Protein AF-A0A933YS02-F1 (afdb_monomer)

Structure (mmCIF, N/CA/C/O backbone):
data_AF-A0A933YS02-F1
#
_entry.id   AF-A0A933YS02-F1
#
loop_
_atom_site.group_PDB
_atom_site.id
_atom_site.type_symbol
_atom_site.label_atom_id
_atom_site.label_alt_id
_atom_site.label_comp_id
_atom_site.label_asym_id
_atom_site.label_entity_id
_atom_site.label_seq_id
_atom_site.pdbx_PDB_ins_code
_atom_site.Cartn_x
_atom_site.Cartn_y
_atom_site.Cartn_z
_atom_site.occupancy
_atom_site.B_iso_or_equiv
_atom_site.auth_seq_id
_atom_site.auth_comp_id
_atom_site.auth_asym_id
_atom_site.auth_atom_id
_atom_site.pdbx_PDB_model_num
ATOM 1 N N . MET A 1 1 ? 18.756 -2.768 -8.004 1.00 68.19 1 MET A N 1
ATOM 2 C CA . MET A 1 1 ? 18.585 -1.350 -7.616 1.00 68.19 1 MET A CA 1
ATOM 3 C C . MET A 1 1 ? 17.406 -0.840 -8.414 1.00 68.19 1 MET A C 1
ATOM 5 O O . MET A 1 1 ? 17.450 -0.929 -9.638 1.00 68.19 1 MET A O 1
ATOM 9 N N . LEU A 1 2 ? 16.337 -0.426 -7.739 1.00 87.50 2 LEU A N 1
ATOM 10 C CA . LEU A 1 2 ? 15.123 0.033 -8.408 1.00 87.50 2 LEU A CA 1
ATOM 11 C C . LEU A 1 2 ? 15.401 1.342 -9.157 1.00 87.50 2 LEU A C 1
ATOM 13 O O . LEU A 1 2 ? 16.124 2.207 -8.671 1.00 87.50 2 LEU A O 1
ATOM 17 N N . SER A 1 3 ? 14.843 1.472 -10.359 1.00 92.06 3 SER A N 1
ATOM 18 C CA . SER A 1 3 ? 14.875 2.726 -11.118 1.00 92.06 3 SER A CA 1
ATOM 19 C C . SER A 1 3 ? 13.662 3.567 -10.730 1.00 92.06 3 SER A C 1
ATOM 21 O O . SER A 1 3 ? 12.626 3.501 -11.386 1.00 92.06 3 SER A O 1
ATOM 23 N N . GLU A 1 4 ? 13.773 4.287 -9.617 1.00 93.44 4 GLU A N 1
ATOM 24 C CA . GLU A 1 4 ? 12.692 5.110 -9.068 1.00 93.44 4 GLU A CA 1
ATOM 25 C C . GLU A 1 4 ? 12.721 6.559 -9.600 1.00 93.44 4 GLU A C 1
ATOM 27 O O . GLU A 1 4 ? 13.796 7.063 -9.942 1.00 93.44 4 GLU A O 1
ATOM 32 N N . PRO A 1 5 ? 11.566 7.250 -9.671 1.00 96.06 5 PRO A N 1
ATOM 33 C CA . PRO A 1 5 ? 10.244 6.803 -9.229 1.00 96.06 5 PRO A CA 1
ATOM 34 C C . PRO A 1 5 ? 9.592 5.820 -10.204 1.00 96.06 5 PRO A C 1
ATOM 36 O O . PRO A 1 5 ? 9.681 5.966 -11.422 1.00 96.06 5 PRO A O 1
ATOM 39 N N . LEU A 1 6 ? 8.881 4.836 -9.658 1.00 97.38 6 LEU A N 1
ATOM 40 C CA . LEU A 1 6 ? 8.028 3.957 -10.452 1.00 97.38 6 LEU A CA 1
ATOM 41 C C . LEU A 1 6 ? 6.717 4.669 -10.796 1.00 97.38 6 LEU A C 1
ATOM 43 O O . LEU A 1 6 ? 6.120 5.326 -9.942 1.00 97.38 6 LEU A O 1
ATOM 47 N N . ARG A 1 7 ? 6.200 4.472 -12.014 1.00 97.75 7 ARG A N 1
ATOM 48 C CA . ARG A 1 7 ? 4.838 4.925 -12.336 1.00 97.75 7 ARG A CA 1
ATOM 49 C C . ARG A 1 7 ? 3.816 4.134 -11.513 1.00 97.75 7 ARG A C 1
ATOM 51 O O . ARG A 1 7 ? 4.077 2.971 -11.185 1.00 97.75 7 ARG A O 1
ATOM 58 N N . PRO A 1 8 ? 2.607 4.664 -11.262 1.00 98.25 8 PRO A N 1
ATOM 59 C CA . PRO A 1 8 ? 1.615 4.011 -10.403 1.00 98.25 8 PRO A CA 1
ATOM 60 C C . PRO A 1 8 ? 1.321 2.545 -10.754 1.00 98.25 8 PRO A C 1
ATOM 62 O O . PRO A 1 8 ? 1.231 1.688 -9.875 1.00 98.25 8 PRO A O 1
ATOM 65 N N . ASN A 1 9 ? 1.233 2.222 -12.048 1.00 97.88 9 ASN A N 1
ATOM 66 C CA . ASN A 1 9 ? 1.005 0.849 -12.512 1.00 97.88 9 ASN A CA 1
ATOM 67 C C . ASN A 1 9 ? 2.208 -0.078 -12.260 1.00 97.88 9 ASN A C 1
ATOM 69 O O . ASN A 1 9 ? 2.022 -1.256 -11.947 1.00 97.88 9 ASN A O 1
ATOM 73 N N . GLU A 1 10 ? 3.432 0.441 -12.384 1.00 98.25 10 GLU A N 1
ATOM 74 C CA . GLU A 1 10 ? 4.676 -0.295 -12.125 1.00 98.25 10 GLU A CA 1
ATOM 75 C C . GLU A 1 10 ? 4.822 -0.561 -10.622 1.00 98.25 10 GLU A C 1
ATOM 77 O O . GLU A 1 10 ? 4.989 -1.713 -10.218 1.00 98.25 10 GLU A O 1
ATOM 82 N N . ALA A 1 11 ? 4.614 0.467 -9.793 1.00 98.38 11 ALA A N 1
ATOM 83 C CA . ALA A 1 11 ? 4.573 0.344 -8.339 1.00 98.38 11 ALA A CA 1
ATOM 84 C C . ALA A 1 11 ? 3.492 -0.650 -7.887 1.00 98.38 11 ALA A C 1
ATOM 86 O O . ALA A 1 11 ? 3.756 -1.536 -7.075 1.00 98.38 11 ALA A O 1
ATOM 87 N N . LYS A 1 12 ? 2.281 -0.586 -8.461 1.00 98.56 12 LYS A N 1
ATOM 88 C CA . LYS A 1 12 ? 1.201 -1.536 -8.149 1.00 98.56 12 LYS A CA 1
ATOM 89 C C . LYS A 1 12 ? 1.591 -2.976 -8.472 1.00 98.56 12 LYS A C 1
ATOM 91 O O . LYS A 1 12 ? 1.268 -3.884 -7.701 1.00 98.56 12 LYS A O 1
ATOM 96 N N . LYS A 1 13 ? 2.253 -3.202 -9.609 1.00 98.31 13 LYS A N 1
ATOM 97 C CA . LYS A 1 13 ? 2.734 -4.530 -10.006 1.00 98.31 13 LYS A CA 1
ATOM 98 C C . LYS A 1 13 ? 3.782 -5.046 -9.019 1.00 98.31 13 LYS A C 1
ATOM 100 O O . LYS A 1 13 ? 3.663 -6.190 -8.583 1.00 98.31 13 LYS A O 1
ATOM 105 N N . LEU A 1 14 ? 4.734 -4.201 -8.623 1.00 98.56 14 LEU A N 1
ATOM 106 C CA . LEU A 1 14 ? 5.772 -4.555 -7.656 1.00 98.56 14 LEU A CA 1
ATOM 107 C C . LEU A 1 14 ? 5.185 -4.868 -6.274 1.00 98.56 14 LEU A C 1
ATOM 109 O O . LEU A 1 14 ? 5.451 -5.937 -5.735 1.00 98.56 14 LEU A O 1
ATOM 113 N N . ILE A 1 15 ? 4.282 -4.025 -5.759 1.00 98.56 15 ILE A N 1
ATOM 114 C CA . ILE A 1 15 ? 3.558 -4.271 -4.499 1.00 98.56 15 ILE A CA 1
ATOM 115 C C . ILE A 1 15 ? 2.895 -5.651 -4.511 1.00 98.56 15 ILE A C 1
ATOM 117 O O . ILE A 1 15 ? 3.002 -6.399 -3.545 1.00 98.56 15 ILE A O 1
ATOM 121 N N . ARG A 1 16 ? 2.210 -6.023 -5.600 1.00 98.38 16 ARG A N 1
ATOM 122 C CA . ARG A 1 16 ? 1.550 -7.338 -5.695 1.00 98.38 16 ARG A CA 1
ATOM 123 C C . ARG A 1 16 ? 2.543 -8.497 -5.722 1.00 98.38 16 ARG A C 1
ATOM 125 O O . ARG A 1 16 ? 2.207 -9.554 -5.197 1.00 98.38 16 ARG A O 1
ATOM 132 N N . SER A 1 17 ? 3.712 -8.304 -6.330 1.00 98.38 17 SER A N 1
ATOM 133 C CA . SER A 1 17 ? 4.798 -9.287 -6.325 1.00 98.38 17 SER A CA 1
ATOM 134 C C . SER A 1 17 ? 5.334 -9.492 -4.907 1.00 98.38 17 SER A C 1
ATOM 136 O O . SER A 1 17 ? 5.354 -10.615 -4.415 1.00 98.38 17 SER A O 1
ATOM 138 N N . ILE A 1 18 ? 5.651 -8.400 -4.207 1.00 98.56 18 ILE A N 1
ATOM 139 C CA . ILE A 1 18 ? 6.165 -8.424 -2.831 1.00 98.56 18 ILE A CA 1
ATOM 140 C C . ILE A 1 18 ? 5.135 -9.021 -1.864 1.00 98.56 18 ILE A C 1
ATOM 142 O O . ILE A 1 18 ? 5.471 -9.876 -1.058 1.00 98.56 18 ILE A O 1
ATOM 146 N N . LEU A 1 19 ? 3.852 -8.666 -1.984 1.00 98.19 19 LEU A N 1
ATOM 147 C CA . LEU A 1 19 ? 2.793 -9.265 -1.160 1.00 98.19 19 LEU A CA 1
ATOM 148 C C . LEU A 1 19 ? 2.626 -10.778 -1.360 1.00 98.19 19 LEU A C 1
ATOM 150 O O . LEU A 1 19 ? 1.988 -11.423 -0.528 1.00 98.19 19 LEU A O 1
ATOM 154 N N . LYS A 1 20 ? 3.076 -11.317 -2.497 1.00 97.81 20 LYS A N 1
ATOM 155 C CA . LYS A 1 20 ? 2.940 -12.735 -2.831 1.00 97.81 20 LYS A CA 1
ATOM 156 C C . LYS A 1 20 ? 4.167 -13.530 -2.394 1.00 97.81 20 LYS A C 1
ATOM 158 O O . LYS A 1 20 ? 3.999 -14.589 -1.801 1.00 97.81 20 LYS A O 1
ATOM 163 N N . ASP A 1 21 ? 5.356 -13.028 -2.712 1.00 97.31 21 ASP A N 1
ATOM 164 C CA . ASP A 1 21 ? 6.604 -13.793 -2.637 1.00 97.31 21 ASP A CA 1
ATOM 165 C C . ASP A 1 21 ? 7.699 -13.099 -1.796 1.00 97.31 21 ASP A C 1
ATOM 167 O O . ASP A 1 21 ? 8.778 -13.659 -1.624 1.00 97.31 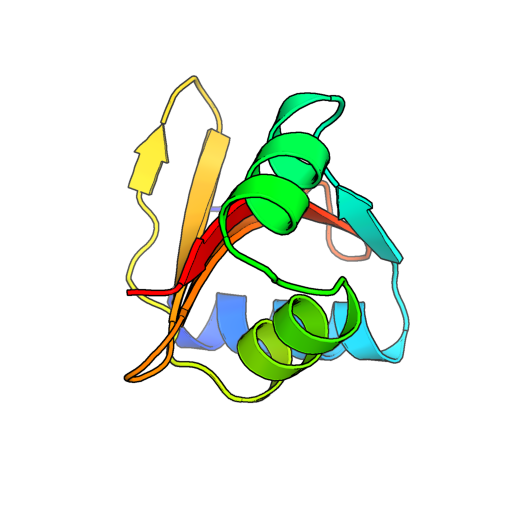21 ASP A O 1
ATOM 171 N N . GLY A 1 22 ? 7.444 -11.889 -1.288 1.00 97.75 22 GLY A N 1
ATOM 172 C CA . GLY A 1 22 ? 8.413 -11.056 -0.574 1.00 97.75 22 GLY A CA 1
ATOM 173 C C . GLY A 1 22 ? 8.000 -10.715 0.858 1.00 97.75 22 GLY A C 1
ATOM 174 O O . GLY A 1 22 ? 7.215 -11.425 1.494 1.00 97.75 22 GLY A O 1
ATOM 175 N N . PHE A 1 23 ? 8.536 -9.605 1.367 1.00 97.62 23 PHE A N 1
ATOM 176 C CA . PHE A 1 23 ? 8.374 -9.175 2.753 1.00 97.62 23 PHE A CA 1
ATOM 177 C C . PHE A 1 23 ? 7.766 -7.774 2.855 1.00 97.62 23 PHE A C 1
ATOM 179 O O . PHE A 1 23 ? 8.091 -6.863 2.095 1.00 97.62 23 PHE A O 1
ATOM 186 N N . VAL A 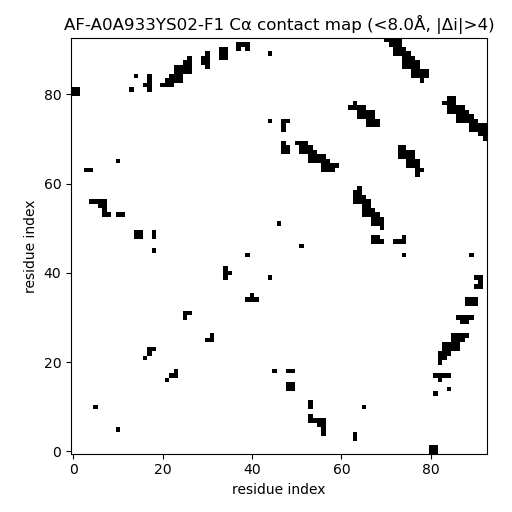1 24 ? 6.865 -7.607 3.825 1.00 98.38 24 VAL A N 1
ATOM 187 C CA . VAL A 1 24 ? 6.312 -6.304 4.204 1.00 98.38 24 VAL A CA 1
ATOM 188 C C . VAL A 1 24 ? 6.797 -5.975 5.605 1.00 98.38 24 VAL A C 1
ATOM 190 O O . VAL A 1 24 ? 6.401 -6.636 6.569 1.00 98.38 24 VAL A O 1
ATOM 193 N N . SER A 1 25 ? 7.633 -4.951 5.715 1.00 98.31 25 SER A N 1
ATOM 194 C CA . SER A 1 25 ? 8.098 -4.413 6.989 1.00 98.31 25 SER A CA 1
ATOM 195 C C . SER A 1 25 ? 7.324 -3.148 7.373 1.00 98.31 25 SER A C 1
ATOM 197 O O . SER A 1 25 ? 6.538 -2.595 6.598 1.00 98.31 25 SER A O 1
ATOM 199 N N . TYR A 1 26 ? 7.490 -2.709 8.619 1.00 98.38 26 TYR A N 1
ATOM 200 C CA . TYR A 1 26 ? 6.776 -1.569 9.195 1.00 98.38 26 TYR A CA 1
ATOM 201 C C . TYR A 1 26 ? 7.779 -0.663 9.892 1.00 98.38 26 TYR A C 1
ATOM 203 O O . TYR A 1 26 ? 8.579 -1.151 10.695 1.00 98.38 26 TYR A O 1
ATOM 211 N N . SER A 1 27 ? 7.711 0.642 9.628 1.00 97.81 27 SER A N 1
ATOM 212 C CA . SER A 1 27 ? 8.565 1.608 10.316 1.00 97.81 27 SER A CA 1
ATOM 213 C C . SER A 1 27 ? 8.310 1.556 11.829 1.00 97.81 27 SER A C 1
ATOM 215 O O . SER A 1 27 ? 7.169 1.641 12.293 1.00 97.81 27 SER A O 1
ATOM 217 N N . GLN A 1 28 ? 9.371 1.380 12.616 1.00 96.50 28 GLN A N 1
ATOM 218 C CA . GLN A 1 28 ? 9.273 1.291 14.074 1.00 96.50 28 GLN A CA 1
ATOM 219 C C . GLN A 1 28 ? 9.740 2.593 14.737 1.00 96.50 28 GLN A C 1
ATOM 221 O O . GLN A 1 28 ? 10.736 3.168 14.296 1.00 96.50 28 GLN A O 1
ATOM 226 N N . PRO A 1 29 ? 9.061 3.064 15.801 1.00 97.62 29 PRO A N 1
ATOM 227 C CA . PRO A 1 29 ? 7.746 2.610 16.286 1.00 97.62 29 PRO A CA 1
ATOM 228 C C . PRO A 1 29 ? 6.576 3.199 15.471 1.00 97.62 29 PRO A C 1
ATOM 230 O O . PRO A 1 29 ? 5.425 2.799 15.637 1.00 97.62 29 PRO A O 1
ATOM 233 N N . HIS A 1 30 ? 6.871 4.162 14.591 1.00 97.44 30 HIS A N 1
ATOM 234 C CA . HIS A 1 30 ? 5.886 5.081 14.031 1.00 97.44 30 HIS A CA 1
ATOM 235 C C . HIS A 1 30 ? 4.711 4.390 13.329 1.00 97.44 30 HIS A C 1
ATOM 237 O O . HIS A 1 30 ? 3.563 4.674 13.663 1.00 97.44 30 HIS A O 1
ATOM 243 N N . ALA A 1 31 ? 4.943 3.490 12.368 1.00 97.50 31 ALA A N 1
ATOM 244 C CA . ALA A 1 31 ? 3.843 2.848 11.653 1.00 97.50 31 ALA A CA 1
ATOM 245 C C . ALA A 1 31 ? 2.944 2.047 12.604 1.00 97.50 31 ALA A C 1
ATOM 247 O O . ALA A 1 31 ? 1.725 2.108 12.467 1.00 97.50 31 ALA A O 1
ATOM 248 N N . MET A 1 32 ? 3.518 1.356 13.592 1.00 98.12 32 MET A N 1
ATOM 249 C CA . MET A 1 32 ? 2.750 0.547 14.543 1.00 98.12 32 MET A CA 1
ATOM 250 C C . MET A 1 32 ? 1.853 1.407 15.434 1.00 98.12 32 MET A C 1
ATOM 252 O O . MET A 1 32 ? 0.659 1.128 15.542 1.00 98.12 32 MET A O 1
ATOM 256 N N . GLU A 1 33 ? 2.382 2.502 15.983 1.00 98.50 33 GLU A N 1
ATOM 257 C CA . GLU A 1 33 ? 1.595 3.462 16.771 1.00 98.50 33 GLU A CA 1
ATOM 258 C C . GLU A 1 33 ? 0.465 4.086 15.942 1.00 98.50 33 GLU A C 1
ATOM 260 O O . GLU A 1 33 ? -0.636 4.339 16.436 1.00 98.50 33 GLU A O 1
ATOM 265 N N . ARG A 1 34 ? 0.712 4.336 14.651 1.00 98.50 34 ARG A N 1
ATOM 266 C CA . ARG A 1 34 ? -0.310 4.857 13.737 1.00 98.50 34 ARG A CA 1
ATOM 267 C C . ARG A 1 34 ? -1.411 3.838 13.481 1.00 98.50 34 ARG A C 1
ATOM 269 O O . ARG A 1 34 ? -2.577 4.226 13.483 1.00 98.50 34 ARG A O 1
ATOM 276 N N . LEU A 1 35 ? -1.070 2.565 13.297 1.00 98.19 35 LEU A N 1
ATOM 277 C CA . LEU A 1 35 ? -2.065 1.506 13.145 1.00 98.19 35 LEU A CA 1
ATOM 278 C C . LEU A 1 35 ? -2.950 1.386 14.385 1.00 98.19 35 LEU A C 1
ATOM 280 O O . LEU A 1 35 ? -4.173 1.394 14.251 1.00 98.19 35 LEU A O 1
ATOM 284 N N . GLU A 1 36 ? -2.354 1.374 15.576 1.00 98.12 36 GLU A N 1
ATOM 285 C CA . GLU A 1 36 ? -3.094 1.344 16.839 1.00 98.12 36 GLU A CA 1
ATOM 286 C C . GLU A 1 36 ? -4.017 2.562 16.976 1.00 98.12 36 GLU A C 1
ATOM 288 O O . GLU A 1 36 ? -5.228 2.411 17.148 1.00 98.12 36 GLU A O 1
ATOM 293 N N . LYS A 1 37 ? -3.474 3.773 16.787 1.00 98.31 37 LYS A N 1
ATOM 294 C CA . LYS A 1 37 ? -4.231 5.031 16.868 1.00 98.31 37 LYS A CA 1
ATOM 295 C C . LYS A 1 37 ? -5.434 5.072 15.921 1.00 98.31 37 LYS A C 1
ATOM 297 O O . LYS A 1 37 ? -6.436 5.707 16.242 1.00 98.31 37 LYS A O 1
ATOM 302 N N . HIS A 1 38 ? -5.333 4.436 14.755 1.00 97.88 38 HIS A N 1
ATOM 303 C CA . HIS A 1 38 ? -6.376 4.433 13.721 1.00 97.88 38 HIS A CA 1
ATOM 304 C C . HIS A 1 38 ? -7.236 3.165 13.701 1.00 97.88 38 HIS A C 1
ATOM 306 O O . HIS A 1 38 ? -8.062 2.999 12.794 1.00 97.88 38 HIS A O 1
ATOM 312 N N . GLY A 1 39 ? -7.062 2.266 14.676 1.00 97.69 39 GLY A N 1
ATOM 313 C CA . GLY A 1 39 ? -7.785 0.995 14.731 1.00 97.69 39 GLY A CA 1
ATOM 314 C C . GLY A 1 39 ? -7.610 0.188 13.441 1.00 97.69 39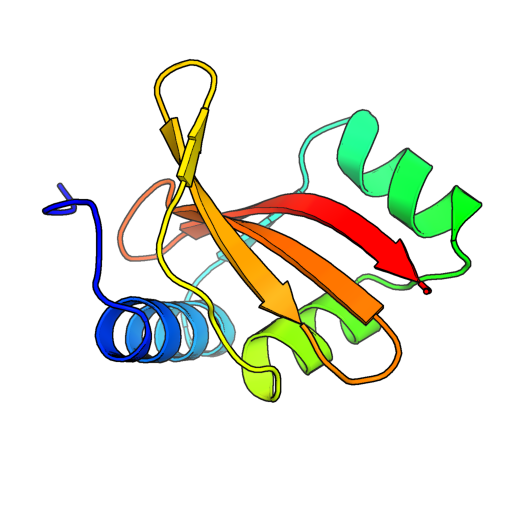 GLY A C 1
ATOM 315 O O . GLY A 1 39 ? -8.592 -0.246 12.829 1.00 97.69 39 GLY A O 1
ATOM 316 N N . MET A 1 40 ? -6.372 0.083 12.963 1.00 98.31 40 MET A N 1
ATOM 317 C CA . MET A 1 40 ? -5.996 -0.654 11.760 1.00 98.31 40 MET A CA 1
ATOM 318 C C . MET A 1 40 ? -5.122 -1.847 12.129 1.00 98.31 40 MET A C 1
ATOM 320 O O . MET A 1 40 ? -4.262 -1.766 12.999 1.00 98.31 40 MET A O 1
ATOM 324 N N . SER A 1 41 ? -5.324 -2.956 11.430 1.00 98.06 41 SER A N 1
ATOM 325 C CA . SER A 1 41 ? -4.478 -4.141 11.530 1.00 98.06 41 SER A CA 1
ATOM 326 C C . SER A 1 41 ? -3.435 -4.182 10.411 1.00 98.06 41 SER A C 1
ATOM 328 O O . SER A 1 41 ? -3.567 -3.533 9.371 1.00 98.06 41 SER A O 1
ATOM 330 N N . THR A 1 42 ? -2.414 -5.020 10.576 1.00 97.38 42 THR A N 1
ATOM 331 C CA . THR A 1 42 ? -1.471 -5.346 9.495 1.00 97.38 42 THR A CA 1
ATOM 332 C C . THR A 1 42 ? -2.182 -5.981 8.290 1.00 97.38 42 THR A C 1
ATOM 334 O O . THR A 1 42 ? -1.839 -5.690 7.142 1.00 97.38 42 THR A O 1
ATOM 337 N N . THR A 1 43 ? -3.237 -6.766 8.533 1.00 97.75 43 THR A N 1
ATOM 338 C CA . THR A 1 43 ? -4.114 -7.341 7.501 1.00 97.75 43 THR A CA 1
ATOM 339 C C . THR A 1 43 ? -4.849 -6.267 6.696 1.00 97.75 43 THR A C 1
ATOM 341 O O . THR A 1 43 ? -4.964 -6.397 5.475 1.00 97.75 43 THR A O 1
ATOM 344 N N . ASP A 1 44 ? -5.305 -5.182 7.334 1.00 98.00 44 ASP A N 1
ATOM 345 C CA . ASP A 1 44 ? -5.912 -4.047 6.626 1.00 98.00 44 ASP A CA 1
ATOM 346 C C . ASP A 1 44 ? -4.910 -3.416 5.660 1.00 98.00 44 ASP A C 1
ATOM 348 O O . ASP A 1 44 ? -5.236 -3.195 4.492 1.00 98.00 44 ASP A O 1
ATOM 352 N N . CYS A 1 45 ? -3.665 -3.212 6.103 1.00 98.25 45 CYS A N 1
ATOM 353 C CA . CYS A 1 45 ? -2.603 -2.716 5.234 1.00 98.25 45 CYS A CA 1
ATOM 354 C C . CYS A 1 45 ? -2.372 -3.640 4.038 1.00 98.25 45 CYS A C 1
ATOM 356 O O . CYS A 1 45 ? -2.396 -3.172 2.903 1.00 98.25 45 CYS A O 1
ATOM 358 N N . ALA A 1 46 ? -2.224 -4.949 4.257 1.00 98.00 46 ALA A N 1
ATOM 359 C CA . ALA A 1 46 ? -2.038 -5.910 3.168 1.00 98.00 46 ALA A CA 1
ATOM 360 C C . ALA A 1 46 ? -3.211 -5.892 2.167 1.00 98.00 46 ALA A C 1
ATOM 362 O O . ALA A 1 46 ? -3.006 -5.974 0.952 1.00 98.00 46 ALA A O 1
ATOM 363 N N . ASN A 1 47 ? -4.444 -5.731 2.651 1.00 98.12 47 ASN A N 1
ATOM 364 C CA . ASN A 1 47 ? -5.630 -5.618 1.804 1.00 98.12 47 ASN A CA 1
ATOM 365 C C . ASN A 1 47 ? -5.651 -4.315 0.991 1.00 98.12 47 ASN A C 1
ATOM 367 O O . ASN A 1 47 ? -5.969 -4.353 -0.201 1.00 98.12 47 ASN A O 1
ATOM 371 N N . ILE A 1 48 ? -5.262 -3.183 1.586 1.00 98.19 48 ILE A N 1
ATOM 372 C CA . ILE A 1 48 ? -5.131 -1.896 0.884 1.00 98.19 48 ILE A CA 1
ATOM 373 C C . ILE A 1 48 ? -4.021 -1.973 -0.163 1.00 98.19 48 ILE A C 1
ATOM 375 O O . ILE A 1 48 ? -4.243 -1.603 -1.312 1.00 98.19 48 ILE A O 1
ATOM 379 N N . LEU A 1 49 ? -2.857 -2.523 0.176 1.00 98.44 49 LEU A N 1
ATOM 380 C CA . LEU A 1 49 ? -1.760 -2.709 -0.773 1.00 98.44 49 LEU A CA 1
ATOM 381 C C . LEU A 1 49 ? -2.186 -3.588 -1.959 1.00 98.44 49 LEU A C 1
ATOM 383 O O . LEU A 1 49 ? -1.908 -3.268 -3.119 1.00 98.44 49 LEU A O 1
ATOM 387 N N . ARG A 1 50 ? -2.970 -4.643 -1.703 1.00 97.56 50 ARG A N 1
ATOM 388 C CA . ARG A 1 50 ? -3.504 -5.533 -2.743 1.00 97.56 50 ARG A CA 1
ATOM 389 C C . ARG A 1 50 ? -4.554 -4.857 -3.627 1.00 97.56 50 ARG A C 1
ATOM 391 O O . ARG A 1 50 ? -4.458 -4.946 -4.853 1.00 97.56 50 ARG A O 1
ATOM 398 N N . GLY A 1 51 ? -5.535 -4.171 -3.042 1.00 96.75 51 GLY A N 1
ATOM 399 C CA . GLY A 1 51 ? -6.747 -3.709 -3.739 1.00 96.75 51 GLY A CA 1
ATOM 400 C C . GLY A 1 51 ? -6.858 -2.204 -4.000 1.00 96.75 51 GLY A C 1
ATOM 401 O O . GLY A 1 51 ? -7.659 -1.803 -4.833 1.00 96.75 51 GLY A O 1
ATOM 402 N N . GLY A 1 52 ? -6.068 -1.378 -3.319 1.00 98.12 52 GLY A N 1
ATOM 403 C CA . GLY A 1 52 ? -6.134 0.081 -3.397 1.00 98.12 52 GLY A CA 1
ATOM 404 C C . GLY A 1 52 ? -5.514 0.675 -4.660 1.00 98.12 52 GLY A C 1
ATOM 405 O O . GLY A 1 52 ? -4.761 0.009 -5.379 1.00 98.12 52 GLY A O 1
ATOM 406 N N . THR A 1 53 ? -5.818 1.945 -4.895 1.00 98.62 53 THR A N 1
ATOM 407 C CA . THR A 1 53 ? -5.240 2.766 -5.962 1.00 98.62 53 THR A CA 1
ATOM 408 C C . THR A 1 53 ? -3.888 3.298 -5.511 1.00 98.62 53 THR A C 1
ATOM 410 O O . THR A 1 53 ? -3.759 3.727 -4.367 1.00 98.62 53 THR A O 1
ATOM 413 N N . VAL A 1 54 ? -2.895 3.243 -6.397 1.00 98.69 54 VAL A N 1
ATOM 414 C CA . VAL A 1 54 ? -1.569 3.839 -6.184 1.00 98.69 54 VAL A CA 1
ATOM 415 C C . VAL A 1 54 ? -1.563 5.207 -6.862 1.00 98.69 54 VAL A C 1
ATOM 417 O O . VAL A 1 54 ? -2.015 5.311 -8.001 1.00 98.69 54 VAL A O 1
ATOM 420 N N . GLU A 1 55 ? -1.099 6.237 -6.163 1.00 98.06 55 GLU A N 1
ATOM 421 C CA . GLU A 1 55 ? -0.881 7.578 -6.724 1.00 98.06 55 GLU A CA 1
ATOM 422 C C . GLU A 1 55 ? 0.558 7.737 -7.242 1.00 98.06 55 GLU A C 1
ATOM 424 O O . GLU A 1 55 ? 1.395 6.849 -7.067 1.00 98.06 55 GLU A O 1
ATOM 429 N N . GLU A 1 56 ? 0.839 8.862 -7.904 1.00 96.88 56 GLU A N 1
ATOM 430 C CA . GLU A 1 56 ? 2.205 9.229 -8.295 1.00 96.88 56 GLU A CA 1
ATOM 431 C C . GLU A 1 56 ? 3.123 9.317 -7.068 1.00 96.88 56 GLU A C 1
ATOM 433 O O . GLU A 1 56 ? 2.690 9.680 -5.971 1.00 96.88 56 GLU A O 1
ATOM 438 N N . ALA A 1 57 ? 4.392 8.955 -7.257 1.00 96.38 57 ALA A N 1
ATOM 439 C CA . ALA A 1 57 ? 5.362 8.944 -6.173 1.00 96.38 57 ALA A CA 1
ATOM 440 C C . ALA A 1 57 ? 5.724 10.368 -5.729 1.00 96.38 57 ALA A C 1
ATOM 442 O O . ALA A 1 57 ? 5.948 11.258 -6.550 1.00 96.38 57 ALA A O 1
ATOM 443 N N . GLU A 1 58 ? 5.857 10.557 -4.421 1.00 96.88 58 GLU A N 1
ATOM 444 C CA . GLU A 1 58 ? 6.329 11.796 -3.806 1.00 96.88 58 GLU A CA 1
ATOM 445 C C . GLU A 1 58 ? 7.738 11.551 -3.237 1.00 96.88 58 GLU A C 1
ATOM 447 O O . GLU A 1 58 ? 7.975 10.543 -2.568 1.00 96.88 58 GLU A O 1
ATOM 452 N N . HIS A 1 59 ? 8.694 12.444 -3.518 1.00 94.56 59 HIS A N 1
ATOM 453 C CA . HIS A 1 59 ? 10.042 12.355 -2.948 1.00 94.56 59 HIS A CA 1
ATOM 454 C C . HIS A 1 59 ? 10.085 13.093 -1.609 1.00 94.56 59 HIS A C 1
ATOM 456 O O . HIS A 1 59 ? 10.005 14.323 -1.567 1.00 94.56 59 HIS A O 1
ATOM 462 N N . GLU A 1 60 ? 10.234 12.353 -0.513 1.00 89.75 60 GLU A N 1
ATOM 463 C CA . GLU A 1 60 ? 10.233 12.903 0.840 1.00 89.75 60 GLU A CA 1
ATOM 464 C C . GLU A 1 60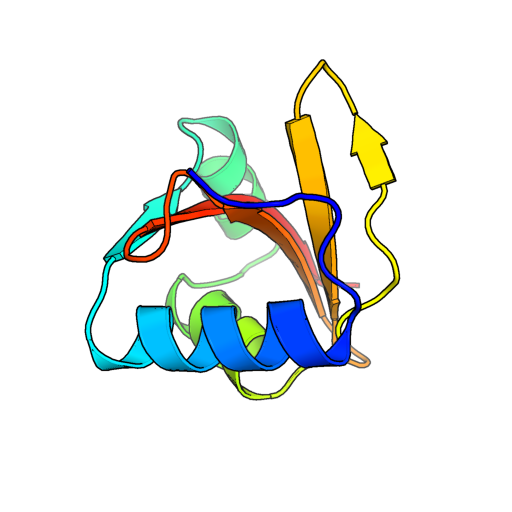 ? 11.378 12.326 1.671 1.00 89.75 60 GLU A C 1
ATOM 466 O O . GLU A 1 60 ? 11.549 11.113 1.770 1.00 89.75 60 GLU A O 1
ATOM 471 N N . TYR A 1 61 ? 12.126 13.204 2.345 1.00 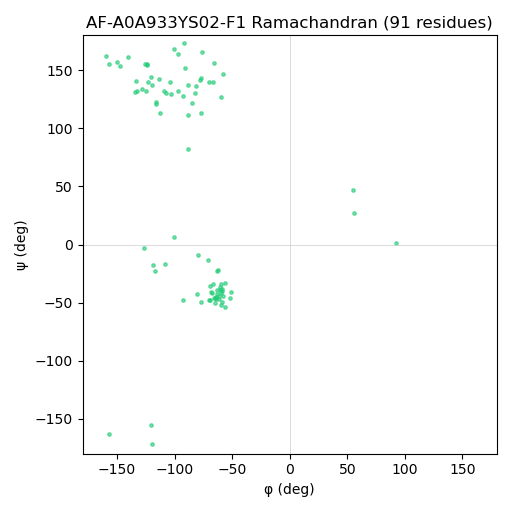84.31 61 TYR A N 1
ATOM 472 C CA . TYR A 1 61 ? 13.213 12.827 3.260 1.00 84.31 61 TYR A CA 1
ATOM 473 C C . TYR A 1 61 ? 14.304 11.933 2.639 1.00 84.31 61 TYR A C 1
ATOM 475 O O . TYR A 1 61 ? 14.979 11.206 3.360 1.00 84.31 61 TYR A O 1
ATOM 483 N N . GLY A 1 62 ? 14.510 12.030 1.322 1.00 88.94 62 GLY A N 1
ATOM 484 C CA . GLY A 1 62 ? 15.543 11.282 0.598 1.00 88.94 62 GLY A CA 1
ATOM 485 C C . GLY A 1 62 ? 15.084 9.945 0.017 1.00 88.94 62 GLY A C 1
ATOM 486 O O . GLY A 1 62 ? 15.898 9.285 -0.617 1.00 88.94 62 GLY A O 1
ATOM 487 N N . ASP A 1 63 ? 13.808 9.584 0.187 1.00 92.00 63 ASP A N 1
ATOM 488 C CA . ASP A 1 63 ? 13.222 8.364 -0.368 1.00 92.00 63 ASP A CA 1
ATOM 489 C C . ASP A 1 63 ? 11.991 8.670 -1.229 1.00 92.00 63 ASP A C 1
ATOM 491 O O . ASP A 1 63 ? 11.271 9.654 -1.015 1.00 92.00 63 ASP A O 1
ATOM 495 N N . TRP A 1 64 ? 11.698 7.773 -2.170 1.00 97.06 64 TRP A N 1
ATOM 496 C CA . TRP A 1 64 ? 10.438 7.775 -2.906 1.00 97.06 64 TRP A CA 1
ATOM 497 C C . TRP A 1 64 ? 9.336 7.093 -2.100 1.00 97.06 64 TRP A C 1
ATOM 499 O O . TRP A 1 64 ? 9.493 5.980 -1.593 1.00 97.06 64 TRP A O 1
ATOM 509 N N . ARG A 1 65 ? 8.192 7.768 -1.985 1.00 97.75 65 ARG A N 1
ATOM 510 C CA . ARG A 1 65 ? 7.022 7.286 -1.254 1.00 97.75 65 ARG A CA 1
ATOM 511 C C . ARG A 1 65 ? 5.830 7.150 -2.176 1.00 97.75 65 ARG A C 1
ATOM 513 O O . ARG A 1 65 ? 5.522 8.037 -2.967 1.00 97.75 65 ARG A O 1
ATOM 520 N N . TYR A 1 66 ? 5.119 6.047 -2.010 1.00 98.44 66 TYR A N 1
ATOM 521 C CA . TYR A 1 66 ? 3.960 5.696 -2.811 1.00 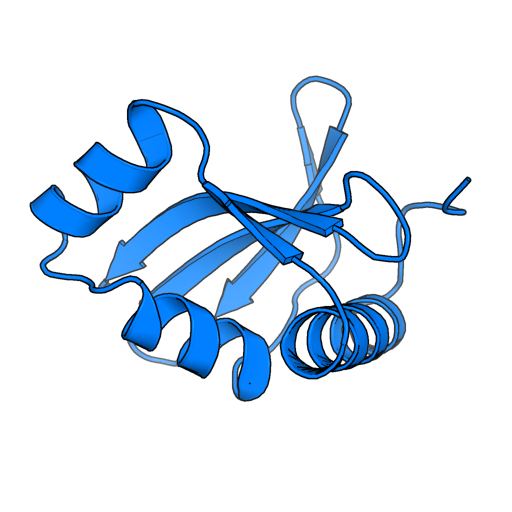98.44 66 TYR A CA 1
ATOM 522 C C . TYR A 1 66 ? 2.737 5.651 -1.908 1.00 98.44 66 TYR A C 1
ATOM 524 O O . TYR A 1 66 ? 2.678 4.887 -0.937 1.00 98.44 66 TYR A O 1
ATOM 532 N N . ARG A 1 67 ? 1.741 6.476 -2.230 1.00 98.56 67 ARG A N 1
ATOM 533 C CA . ARG A 1 67 ? 0.455 6.472 -1.538 1.00 98.56 67 ARG A CA 1
ATOM 534 C C . ARG A 1 67 ? -0.443 5.410 -2.149 1.00 98.56 67 ARG A C 1
ATOM 536 O O . ARG A 1 67 ? -0.751 5.459 -3.336 1.00 98.56 67 ARG A O 1
ATOM 543 N N . VAL A 1 68 ? -0.896 4.473 -1.321 1.00 98.69 68 VAL A N 1
ATOM 544 C CA . VAL A 1 68 ? -1.882 3.457 -1.691 1.00 98.69 68 VAL A CA 1
ATOM 545 C C . VAL A 1 68 ? -3.136 3.667 -0.866 1.00 98.69 68 VAL A C 1
ATOM 547 O O . VAL A 1 68 ? -3.089 3.651 0.364 1.00 98.69 68 VAL A O 1
ATOM 550 N N . HIS A 1 69 ? -4.275 3.867 -1.516 1.00 98.50 69 HIS A N 1
ATOM 551 C CA . HIS A 1 69 ? -5.487 4.230 -0.797 1.00 98.50 69 HIS A CA 1
ATOM 552 C C . HIS A 1 69 ? -6.743 3.550 -1.331 1.00 98.50 69 HIS A C 1
ATOM 554 O O . HIS A 1 69 ? -6.836 3.066 -2.458 1.00 98.50 69 HIS A O 1
ATOM 560 N N . THR A 1 70 ? -7.754 3.551 -0.475 1.00 97.88 70 THR A N 1
ATOM 561 C CA . THR A 1 70 ? -9.143 3.243 -0.808 1.00 97.88 70 THR A CA 1
ATOM 562 C C . THR A 1 70 ? -10.014 4.460 -0.480 1.00 97.88 70 THR A C 1
ATOM 564 O O . THR A 1 70 ? -9.519 5.538 -0.121 1.00 97.88 70 THR A O 1
ATOM 567 N N . GLY A 1 71 ? -11.337 4.302 -0.560 1.00 96.94 71 GLY A N 1
ATOM 568 C CA . GLY A 1 71 ? -12.271 5.305 -0.050 1.00 96.94 71 GLY A CA 1
ATOM 569 C C . GLY A 1 71 ? -12.177 5.523 1.467 1.00 96.94 71 GLY A C 1
ATOM 570 O O . GLY A 1 71 ? -12.547 6.593 1.930 1.00 96.94 71 GLY A O 1
ATOM 571 N N . LYS A 1 72 ? -11.658 4.554 2.238 1.00 96.19 72 LYS A N 1
ATOM 572 C CA . LYS A 1 72 ? -11.720 4.561 3.714 1.00 96.19 72 LYS A CA 1
ATOM 573 C C . LYS A 1 72 ? -10.368 4.623 4.418 1.00 96.19 72 LYS A C 1
ATOM 575 O O . LYS A 1 72 ? -10.315 4.980 5.587 1.00 96.19 72 LYS A O 1
ATOM 580 N N . MET A 1 73 ? -9.293 4.213 3.758 1.00 98.19 73 MET A N 1
ATOM 581 C CA . MET A 1 73 ? -7.987 4.048 4.399 1.00 98.19 73 MET A CA 1
ATOM 582 C C . MET A 1 73 ? -6.865 4.367 3.421 1.00 98.19 73 MET A C 1
ATOM 584 O O . MET A 1 73 ? -7.037 4.186 2.210 1.00 98.19 73 MET A O 1
ATOM 588 N N . THR A 1 74 ? -5.726 4.782 3.962 1.00 98.62 74 THR A N 1
ATOM 589 C CA . THR A 1 74 ? -4.511 5.113 3.218 1.00 98.62 74 THR A CA 1
ATOM 590 C C . THR A 1 74 ? -3.297 4.473 3.888 1.00 98.62 74 THR A C 1
ATOM 592 O O . THR A 1 74 ? -3.198 4.446 5.114 1.00 98.62 74 THR A O 1
ATOM 595 N N . VAL A 1 75 ? -2.369 3.980 3.071 1.00 98.62 75 VAL A N 1
ATOM 596 C CA . VAL A 1 75 ? -1.059 3.455 3.466 1.00 98.62 75 VAL A CA 1
ATOM 597 C C . VAL A 1 75 ? 0.000 4.1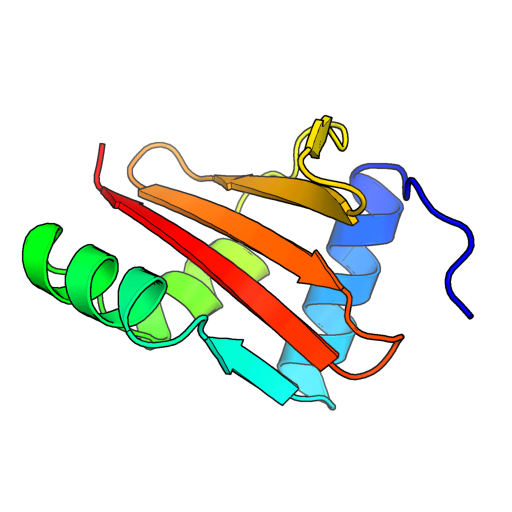42 2.609 1.00 98.62 75 VAL A C 1
ATOM 599 O O . VAL A 1 75 ? -0.159 4.240 1.394 1.00 98.62 75 VAL A O 1
ATOM 602 N N . ILE A 1 76 ? 1.075 4.612 3.234 1.00 98.50 76 ILE A N 1
ATOM 603 C CA . ILE A 1 76 ? 2.265 5.113 2.545 1.00 98.50 76 ILE A CA 1
ATOM 604 C C . ILE A 1 76 ? 3.346 4.048 2.634 1.00 98.50 76 ILE A C 1
ATOM 606 O O . ILE A 1 76 ? 3.638 3.559 3.729 1.00 98.50 76 ILE A O 1
ATOM 610 N N . VAL A 1 77 ? 3.944 3.708 1.496 1.00 98.56 77 VAL A N 1
ATOM 611 C CA . VAL A 1 77 ? 5.036 2.734 1.415 1.00 98.56 77 VAL A CA 1
ATOM 612 C C . VAL A 1 77 ? 6.256 3.319 0.726 1.00 98.56 77 VAL A C 1
ATOM 614 O O . VAL A 1 77 ? 6.128 4.229 -0.091 1.00 98.56 77 VAL A O 1
ATOM 617 N N . ARG A 1 78 ? 7.421 2.755 1.025 1.00 97.88 78 ARG A N 1
ATOM 618 C CA . ARG A 1 78 ? 8.632 2.863 0.206 1.00 97.88 78 ARG A CA 1
ATOM 619 C C . ARG A 1 78 ? 9.121 1.457 -0.135 1.00 97.88 78 ARG A C 1
ATOM 621 O O . ARG A 1 78 ? 8.804 0.513 0.594 1.00 97.88 78 ARG A O 1
ATOM 628 N N . PHE A 1 79 ? 9.857 1.312 -1.226 1.00 97.88 79 PHE A N 1
ATOM 629 C CA . PHE A 1 79 ? 10.514 0.051 -1.555 1.00 97.88 79 PHE A CA 1
ATOM 630 C C . PHE A 1 79 ? 11.929 0.069 -0.985 1.00 97.88 79 PHE A C 1
ATOM 632 O O . PHE A 1 79 ? 12.664 1.022 -1.220 1.00 97.88 79 PHE A O 1
ATOM 639 N N . GLU A 1 80 ? 12.299 -0.961 -0.229 1.00 96.56 80 GLU A N 1
ATOM 640 C CA . GLU A 1 80 ? 13.700 -1.157 0.167 1.00 96.56 80 GLU A CA 1
ATOM 641 C C . GLU A 1 80 ? 14.457 -1.803 -1.003 1.00 96.56 80 GLU A C 1
ATOM 643 O O . GLU A 1 80 ? 15.553 -1.381 -1.373 1.00 96.56 80 GLU A O 1
ATOM 648 N N . ASP A 1 81 ? 13.822 -2.787 -1.647 1.00 96.44 81 ASP A N 1
ATOM 649 C CA . ASP A 1 81 ? 14.274 -3.406 -2.887 1.00 96.44 81 ASP A CA 1
ATOM 650 C C . ASP A 1 81 ? 13.101 -4.059 -3.656 1.00 96.44 81 ASP A C 1
ATOM 652 O O . ASP A 1 81 ? 11.930 -3.745 -3.450 1.00 96.44 81 ASP A O 1
ATOM 656 N N . GLU A 1 82 ? 13.405 -4.945 -4.608 1.00 97.31 82 GLU A N 1
ATOM 657 C CA . GLU A 1 82 ? 12.405 -5.641 -5.434 1.00 97.31 82 GLU A CA 1
ATOM 658 C C . GLU A 1 82 ? 11.585 -6.698 -4.665 1.00 97.31 82 GLU A C 1
ATOM 660 O O . GLU A 1 82 ? 10.570 -7.190 -5.164 1.00 97.31 82 GLU A O 1
ATOM 665 N N . THR A 1 83 ? 12.023 -7.060 -3.462 1.00 97.94 83 THR A N 1
ATOM 666 C CA . THR A 1 83 ? 11.478 -8.132 -2.621 1.00 97.94 83 THR A CA 1
ATOM 667 C C . THR A 1 83 ? 10.952 -7.639 -1.277 1.00 97.94 83 THR A C 1
ATOM 669 O O . THR A 1 83 ? 10.143 -8.336 -0.664 1.00 97.94 83 THR A O 1
ATOM 672 N N . GLU A 1 84 ? 11.337 -6.440 -0.843 1.00 98.25 84 GLU A N 1
ATOM 673 C CA . GLU A 1 84 ? 10.867 -5.821 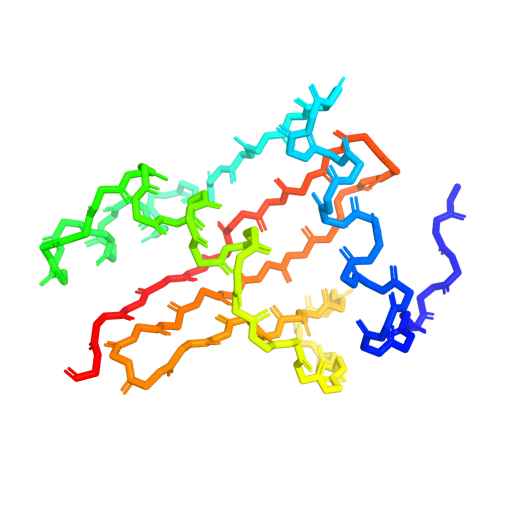0.393 1.00 98.25 84 GLU A CA 1
ATOM 674 C C . GLU A 1 84 ? 10.266 -4.429 0.158 1.00 98.25 84 GLU A C 1
ATOM 676 O O . GLU A 1 84 ? 10.852 -3.551 -0.480 1.00 98.25 84 GLU A O 1
ATOM 681 N N . LEU A 1 85 ? 9.087 -4.211 0.744 1.00 98.25 85 LEU A N 1
ATOM 682 C CA . LEU A 1 85 ? 8.515 -2.880 0.916 1.00 98.25 85 LEU A CA 1
ATOM 683 C C . LEU A 1 85 ? 8.299 -2.595 2.397 1.00 98.25 85 LEU A C 1
ATOM 685 O O . LEU A 1 85 ? 7.874 -3.467 3.158 1.00 98.25 85 LEU A O 1
ATOM 689 N N . MET A 1 86 ? 8.508 -1.341 2.778 1.00 98.56 86 MET A N 1
ATOM 690 C CA . MET A 1 86 ? 8.252 -0.858 4.125 1.00 98.56 86 MET A CA 1
ATOM 691 C C . MET A 1 86 ? 7.012 0.029 4.143 1.00 98.56 86 MET A C 1
ATOM 693 O O . MET A 1 86 ? 6.894 0.990 3.380 1.00 98.56 86 MET A O 1
ATOM 697 N N . ILE A 1 87 ? 6.099 -0.245 5.072 1.00 98.62 87 ILE A N 1
ATOM 698 C CA . ILE A 1 87 ? 5.013 0.669 5.419 1.00 98.62 87 ILE A CA 1
ATOM 699 C C . ILE A 1 87 ? 5.581 1.786 6.292 1.00 98.62 87 ILE A C 1
ATOM 701 O O . ILE A 1 87 ? 5.989 1.567 7.434 1.00 98.62 87 ILE A O 1
ATOM 705 N N . VAL A 1 88 ? 5.573 3.002 5.749 1.00 98.31 88 VAL A N 1
ATOM 706 C CA . VAL A 1 88 ? 6.055 4.209 6.427 1.00 98.31 88 VAL A CA 1
ATOM 707 C C . VAL A 1 88 ? 5.019 4.687 7.434 1.00 98.31 88 VAL A C 1
ATOM 709 O O . VAL A 1 88 ? 5.355 4.937 8.586 1.00 98.31 88 VAL A O 1
ATOM 712 N N . THR A 1 89 ? 3.758 4.807 7.017 1.00 98.38 89 THR A N 1
ATOM 713 C CA . THR A 1 89 ? 2.644 5.238 7.870 1.00 98.38 89 THR A CA 1
ATOM 714 C C . THR A 1 89 ? 1.308 4.801 7.267 1.00 98.38 89 THR A C 1
ATOM 716 O O . THR A 1 89 ? 1.222 4.487 6.079 1.00 98.38 89 THR A O 1
ATOM 719 N N . ALA A 1 90 ? 0.252 4.784 8.074 1.00 98.44 90 ALA A N 1
ATOM 720 C CA . ALA A 1 90 ? -1.099 4.463 7.629 1.00 98.44 90 ALA A CA 1
ATOM 721 C C . ALA A 1 90 ? -2.143 5.188 8.483 1.00 98.44 90 ALA A C 1
ATOM 723 O O . ALA A 1 90 ? -1.871 5.600 9.617 1.00 98.44 90 ALA A O 1
ATOM 724 N N . TRP A 1 91 ? -3.336 5.378 7.926 1.00 98.50 91 TRP A N 1
ATOM 725 C CA . TRP A 1 91 ? -4.477 5.908 8.666 1.00 98.50 91 TRP A CA 1
ATOM 726 C C . TRP A 1 91 ? -5.813 5.521 8.035 1.00 98.50 91 TRP A C 1
ATOM 728 O O . TRP A 1 91 ? -5.932 5.287 6.826 1.00 98.50 91 TRP A O 1
ATOM 738 N N . ARG A 1 92 ? -6.840 5.504 8.886 1.00 97.31 92 ARG A N 1
ATOM 739 C CA . ARG A 1 92 ? -8.245 5.467 8.490 1.00 97.31 92 ARG A CA 1
ATOM 740 C C . ARG A 1 92 ? -8.717 6.914 8.303 1.00 97.31 92 ARG A C 1
ATOM 742 O O . ARG A 1 92 ? -8.314 7.785 9.071 1.00 97.31 92 ARG A O 1
ATOM 749 N N . LYS A 1 93 ? -9.473 7.174 7.236 1.00 93.62 93 LYS A N 1
ATOM 750 C CA . LYS A 1 93 ? -10.054 8.493 6.939 1.00 93.62 93 LYS A CA 1
ATOM 751 C C . LYS A 1 93 ? -11.218 8.805 7.871 1.00 93.62 93 LYS A C 1
ATOM 753 O O . LYS A 1 93 ? -11.923 7.840 8.250 1.00 93.62 93 LYS A O 1
#

Sequence (93 aa):
MLSEPLRPNEAKKLIRSILKDGFVSYSQPHAMERLEKHGMSTTDCANILRGGTVEEAEHEYGDWRYRVHTGKMTVIVRFEDETELMIVTAWRK

Nearest PDB structures (foldseek):
  2w18-assembly1_A  TM=7.355E-01  e=6.929E-01  Homo sapiens
  7csr-assembly2_B  TM=4.269E-01  e=1.197E-01  Mus musculus
  7sj4-assembly1_A  TM=5.207E-01  e=5.392E-01  Homo sapiens
  5u5k-assembly1_A  TM=7.527E-01  e=2.586E+00  Homo sapiens
  7cso-assembly2_B  TM=4.247E-01  e=1.144E+00  Mus musculus

Mean predicted aligned error: 2.32 Å

Foldseek 3Di:
DDPDDDDQVRQLVLLVVLLVQADEAEPPPAAVVQCVVAVHDPVNVSVQSNPFGWDGWDQDPNFTWIWGDDPFKIWIWGAPDSRYIYTHHMHTD

Secondary structure (DSSP, 8-state):
---SSPPHHHHHHHHHHHHHHSEEEE-TTHHHHHHHHTT--HHHHHHHHHHSEEPPPEEETTEEEEEEE-SSEEEEEE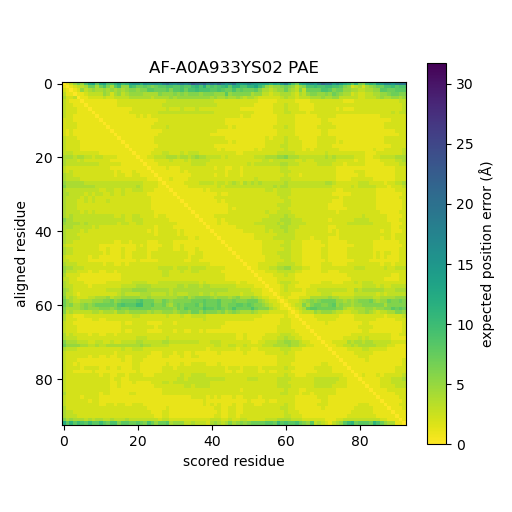ESSSSEEEEEEEEE-

Solvent-accessible surface area (backbone atoms only — not comparable to full-atom values): 5137 Å² total; per-residue (Å²): 132,83,79,74,78,50,54,35,70,56,45,50,52,46,48,48,47,17,76,72,79,44,43,80,48,65,37,81,67,58,18,56,56,32,22,60,77,44,77,49,54,74,66,54,51,55,49,33,62,68,72,32,52,53,44,74,57,45,82,54,99,90,40,60,33,36,43,26,28,57,99,54,36,41,38,33,31,34,69,81,51,92,44,33,35,31,35,56,39,44,44,58,113

Radius of gyration: 12.0 Å; Cα contacts (8 Å, |Δi|>4): 174; chains: 1; bounding box: 31×27×29 Å

pLDDT: mean 96.92, std 3.86, range [68.19, 98.69]